Protein AF-A0A2V7TKZ0-F1 (afdb_monomer_lite)

Secondary structure (DSSP, 8-state):
-HHHHHTTS-GGG---HHHHHHHHHHHHHHH---TT-TTTHHHHHHHHHHHSPPPHHHHHHHHHHHB-TTSPBPPTHHHHHHHHHHHHHHHHHHHS--TT--EEEEETTS-EEEESHHHHHHHHHHHSTTTTTS-HHHHHHHHHHHHHHHHSPPPP-SSHHHHHHHHHHTTSEEEE-

Foldseek 3Di:
DVLVVVVVDFLVNDPDLVVLVVNLVVCCVPVVDDPPRPVCVRSVVSSVVNVDPQDPVSVVVVQVVLADPVRDGDDPCVVVVVVVVVVVVVVVVCVVAPPWDWWWKAFPVGDIDIGHLVRRLLVVQCVVVVRPPPDSLVSLVVVQVVLCVVQVFRQDSPDSVSNRVSCVVSVRMDIDD

Structure (mmCIF, N/CA/C/O backbone):
data_AF-A0A2V7TKZ0-F1
#
_entry.id   AF-A0A2V7TKZ0-F1
#
loop_
_atom_site.group_PDB
_atom_site.id
_atom_site.type_symbol
_atom_site.label_atom_id
_atom_site.label_alt_id
_atom_site.label_comp_id
_atom_site.label_asym_id
_atom_site.label_entity_id
_atom_site.label_seq_id
_atom_site.pdbx_PDB_ins_code
_atom_site.Cartn_x
_atom_site.Cartn_y
_atom_site.Cartn_z
_atom_site.occupancy
_atom_site.B_iso_or_equiv
_atom_site.auth_seq_id
_atom_site.auth_comp_id
_atom_site.auth_asym_id
_atom_site.auth_atom_id
_atom_site.pdbx_PDB_model_num
ATOM 1 N N . ALA A 1 1 ? 28.939 4.428 -7.215 1.00 62.19 1 ALA A N 1
ATOM 2 C CA . ALA A 1 1 ? 28.197 3.378 -6.483 1.00 62.19 1 ALA A CA 1
ATOM 3 C C . ALA A 1 1 ? 27.036 2.813 -7.307 1.00 62.19 1 ALA A C 1
ATOM 5 O O . ALA A 1 1 ? 27.036 1.616 -7.537 1.00 62.19 1 ALA A O 1
ATOM 6 N N . ALA A 1 2 ? 26.098 3.630 -7.811 1.00 67.50 2 ALA A N 1
ATOM 7 C CA . ALA A 1 2 ? 24.933 3.134 -8.564 1.00 67.50 2 ALA A CA 1
ATOM 8 C C . ALA A 1 2 ? 25.287 2.329 -9.836 1.00 67.50 2 ALA A C 1
ATOM 10 O O . ALA A 1 2 ? 24.807 1.212 -9.993 1.00 67.50 2 ALA A O 1
ATOM 11 N N . LEU A 1 3 ? 26.186 2.841 -10.690 1.00 72.62 3 LEU A N 1
ATOM 12 C CA . LEU A 1 3 ? 26.589 2.150 -11.927 1.00 72.62 3 LEU A CA 1
ATOM 13 C C . LEU A 1 3 ? 27.245 0.782 -11.660 1.00 72.62 3 LEU A C 1
ATOM 15 O O . LEU A 1 3 ? 26.909 -0.195 -12.312 1.00 72.62 3 LEU A O 1
ATOM 19 N N . PHE A 1 4 ? 28.092 0.691 -10.630 1.00 74.31 4 PHE A N 1
ATOM 20 C CA . PHE A 1 4 ? 28.775 -0.548 -10.236 1.00 74.31 4 PHE A CA 1
ATOM 21 C C . PHE A 1 4 ? 27.810 -1.690 -9.879 1.00 74.31 4 PHE A C 1
ATOM 23 O O . PHE A 1 4 ? 28.076 -2.849 -10.180 1.00 74.31 4 PHE A O 1
ATOM 30 N N . HIS A 1 5 ? 26.690 -1.382 -9.219 1.00 72.75 5 HIS A N 1
ATOM 31 C CA . HIS A 1 5 ? 25.680 -2.399 -8.919 1.00 72.75 5 HIS A CA 1
ATOM 32 C C . HIS A 1 5 ? 24.855 -2.767 -10.156 1.00 72.75 5 HIS A C 1
ATOM 34 O O . HIS A 1 5 ? 24.519 -3.935 -10.322 1.00 72.75 5 HIS A O 1
ATOM 40 N N . LEU A 1 6 ? 24.577 -1.799 -11.033 1.00 70.00 6 LEU A N 1
ATOM 41 C CA . LEU A 1 6 ? 23.798 -2.008 -12.256 1.00 70.00 6 LEU A CA 1
ATOM 42 C C . LEU A 1 6 ? 24.566 -2.817 -13.316 1.00 70.00 6 LEU A C 1
ATOM 44 O O . LEU A 1 6 ? 23.970 -3.638 -14.002 1.00 70.00 6 LEU A O 1
ATOM 48 N N . GLU A 1 7 ? 25.891 -2.690 -13.393 1.00 76.94 7 GLU A N 1
ATOM 49 C CA . GLU A 1 7 ? 26.743 -3.495 -14.290 1.00 76.94 7 GLU A CA 1
ATOM 50 C C . GLU A 1 7 ? 26.783 -4.988 -13.958 1.00 76.94 7 GLU A C 1
ATOM 52 O O . GLU A 1 7 ? 27.262 -5.791 -14.754 1.00 76.94 7 GLU A O 1
ATOM 57 N N . ARG A 1 8 ? 26.274 -5.381 -12.790 1.00 84.25 8 ARG A N 1
ATOM 58 C CA . ARG A 1 8 ? 26.184 -6.787 -12.379 1.00 84.25 8 ARG A CA 1
ATOM 59 C C . ARG A 1 8 ? 24.899 -7.469 -12.848 1.00 84.25 8 ARG A C 1
ATOM 61 O O . AR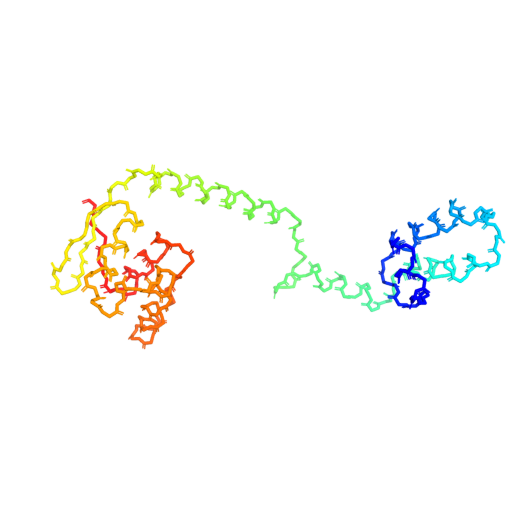G A 1 8 ? 24.690 -8.626 -12.498 1.00 84.25 8 ARG A O 1
ATOM 68 N N . SER A 1 9 ? 24.049 -6.754 -13.579 1.00 84.19 9 SER A N 1
ATOM 69 C CA . SER A 1 9 ? 22.786 -7.257 -14.119 1.00 84.19 9 SER A CA 1
ATOM 70 C C . SER A 1 9 ? 22.827 -7.276 -15.643 1.00 84.19 9 SER A C 1
ATOM 72 O O . SER A 1 9 ? 23.386 -6.373 -16.269 1.00 84.19 9 SER A O 1
ATOM 74 N N . ALA A 1 10 ? 22.257 -8.317 -16.238 1.00 88.31 10 ALA A N 1
ATOM 75 C CA . ALA A 1 10 ? 22.076 -8.430 -17.677 1.00 88.31 10 ALA A CA 1
ATOM 76 C C . ALA A 1 10 ? 20.778 -7.722 -18.106 1.00 88.31 10 ALA A C 1
ATOM 78 O O . ALA A 1 10 ? 19.872 -7.594 -17.285 1.00 88.31 10 ALA A O 1
ATOM 79 N N . PRO A 1 11 ? 20.623 -7.316 -19.383 1.00 90.81 11 PRO A N 1
ATOM 80 C CA . PRO A 1 11 ? 19.388 -6.691 -19.870 1.00 90.81 11 PRO A CA 1
ATOM 81 C C . PRO A 1 11 ? 18.112 -7.479 -19.533 1.00 90.81 11 PRO A C 1
ATOM 83 O O . PRO A 1 11 ? 17.101 -6.887 -19.167 1.00 90.81 11 PRO A O 1
ATOM 86 N N . ALA A 1 12 ? 18.175 -8.813 -19.581 1.00 88.88 12 ALA A N 1
ATOM 87 C CA . ALA A 1 12 ? 17.051 -9.696 -19.264 1.00 88.88 12 ALA A CA 1
ATOM 88 C C . ALA A 1 12 ? 16.609 -9.654 -17.787 1.00 88.88 12 ALA A C 1
ATOM 90 O O . ALA A 1 12 ? 15.465 -9.987 -17.494 1.00 88.88 12 ALA A O 1
ATOM 91 N N . ASP A 1 13 ? 17.478 -9.219 -16.868 1.00 90.56 13 ASP A N 1
ATOM 92 C CA . ASP A 1 13 ? 17.154 -9.098 -15.440 1.00 90.56 13 ASP A CA 1
ATOM 93 C C . ASP A 1 13 ? 16.283 -7.863 -15.141 1.00 90.56 13 ASP A C 1
ATOM 95 O O . ASP A 1 13 ? 15.813 -7.683 -14.016 1.00 90.56 13 ASP A O 1
ATOM 99 N N . HIS A 1 14 ? 16.074 -6.990 -16.136 1.00 88.81 14 HIS A N 1
ATOM 100 C CA . HIS A 1 14 ? 15.289 -5.769 -15.994 1.00 88.81 14 HIS A CA 1
ATOM 101 C C . HIS A 1 14 ? 13.875 -5.952 -16.550 1.00 88.81 14 HIS A C 1
ATOM 103 O O . HIS A 1 14 ? 13.673 -6.331 -17.709 1.00 88.81 14 HIS A O 1
ATOM 109 N N . CYS A 1 15 ? 12.897 -5.620 -15.707 1.00 84.62 15 CYS A N 1
ATOM 110 C CA . CYS A 1 15 ? 11.469 -5.601 -16.040 1.00 84.62 15 CYS A CA 1
ATOM 111 C C . CYS A 1 15 ? 10.887 -4.178 -16.076 1.00 84.62 15 CYS A C 1
ATOM 113 O O . CYS A 1 15 ? 9.687 -4.018 -16.268 1.00 84.62 15 CYS A O 1
ATOM 115 N N . ASP A 1 16 ? 11.717 -3.145 -15.891 1.00 88.81 16 ASP A N 1
ATOM 116 C CA . ASP A 1 16 ? 11.314 -1.735 -15.930 1.00 88.81 16 ASP A CA 1
ATOM 117 C C . ASP A 1 16 ? 12.065 -0.993 -17.049 1.00 88.81 16 ASP A C 1
ATOM 119 O O . ASP A 1 16 ? 13.286 -0.816 -16.996 1.00 88.81 16 ASP A O 1
ATOM 123 N N . GLY A 1 17 ? 11.320 -0.531 -18.059 1.00 90.50 17 GLY A N 1
ATOM 124 C CA . GLY A 1 17 ? 11.873 0.180 -19.211 1.00 90.50 17 GLY A CA 1
ATOM 125 C C . GLY A 1 17 ? 12.485 1.532 -18.837 1.00 90.50 17 GLY A C 1
ATOM 126 O O . GLY A 1 17 ? 13.518 1.921 -19.380 1.00 90.50 17 GLY A O 1
ATOM 127 N N . LEU A 1 18 ? 11.928 2.236 -17.847 1.00 90.00 18 LEU A N 1
ATOM 128 C CA . LEU A 1 18 ? 12.490 3.505 -17.382 1.00 90.00 18 LEU A CA 1
ATOM 129 C C . LEU A 1 18 ? 13.828 3.287 -16.666 1.00 90.00 18 LEU A C 1
ATOM 131 O O . LEU A 1 18 ? 14.741 4.109 -16.792 1.00 90.00 18 LEU A O 1
ATOM 135 N N . ALA A 1 19 ? 13.959 2.187 -15.922 1.00 89.75 19 ALA A N 1
ATOM 136 C CA . ALA A 1 19 ? 15.215 1.813 -15.282 1.00 89.75 19 ALA A CA 1
ATOM 137 C C . ALA A 1 19 ? 16.309 1.514 -16.321 1.00 89.75 19 ALA A C 1
ATOM 139 O O . ALA A 1 19 ? 17.424 2.026 -16.188 1.00 89.75 19 ALA A O 1
ATOM 140 N N . ILE A 1 20 ? 15.973 0.774 -17.384 1.00 92.06 20 ILE A N 1
ATOM 141 C CA . ILE A 1 20 ? 16.890 0.498 -18.501 1.00 92.06 20 ILE A CA 1
ATOM 142 C C . ILE A 1 20 ? 17.312 1.796 -19.198 1.00 92.06 20 ILE A C 1
ATOM 144 O O . ILE A 1 20 ? 18.505 2.026 -19.393 1.00 92.06 20 ILE A O 1
ATOM 148 N N . TRP A 1 21 ? 16.368 2.688 -19.510 1.00 93.31 21 TRP A N 1
ATOM 149 C CA . TRP A 1 21 ? 16.680 3.970 -20.148 1.00 93.31 21 TRP A CA 1
ATOM 150 C C 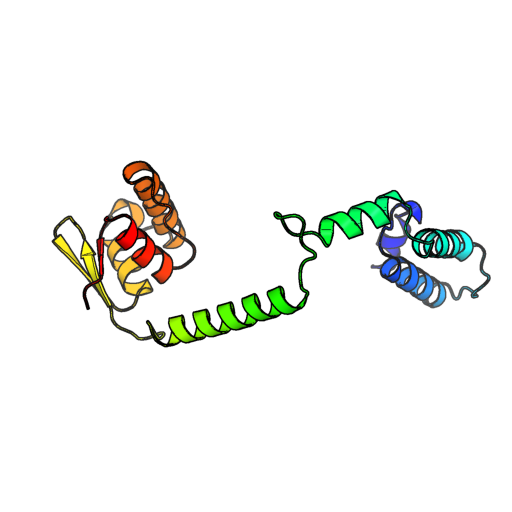. TRP A 1 21 ? 17.634 4.826 -19.299 1.00 93.31 21 TRP A C 1
ATOM 152 O O . TRP A 1 21 ? 18.638 5.339 -19.794 1.00 93.31 21 TRP A O 1
ATOM 162 N N . ARG A 1 22 ? 17.385 4.922 -17.986 1.00 92.88 22 ARG A N 1
ATOM 163 C CA . ARG A 1 22 ? 18.271 5.646 -17.056 1.00 92.88 22 ARG A CA 1
ATOM 164 C C . ARG A 1 22 ? 19.669 5.036 -16.989 1.00 92.88 22 ARG A C 1
ATOM 166 O O . ARG A 1 22 ? 20.642 5.773 -16.838 1.00 92.88 22 ARG A O 1
ATOM 173 N N . LEU A 1 23 ? 19.778 3.711 -17.082 1.00 90.69 23 LEU A N 1
ATOM 174 C CA . LEU A 1 23 ? 21.063 3.020 -17.124 1.00 90.69 23 LEU A CA 1
ATOM 175 C C . LEU A 1 23 ? 21.833 3.342 -18.412 1.00 90.69 23 LEU A C 1
ATOM 177 O O . LEU A 1 23 ? 23.026 3.634 -18.329 1.00 90.69 23 LEU A O 1
ATOM 181 N N . ILE A 1 24 ? 21.167 3.346 -19.569 1.00 93.00 24 ILE A N 1
ATOM 182 C CA . ILE A 1 24 ? 21.767 3.747 -20.852 1.00 93.00 24 ILE A CA 1
ATOM 183 C C . ILE A 1 24 ? 22.320 5.175 -20.758 1.00 93.00 24 ILE A C 1
ATOM 185 O O . ILE A 1 24 ? 23.499 5.400 -21.034 1.00 93.00 24 ILE A O 1
ATOM 189 N N . GLU A 1 25 ? 21.518 6.128 -20.279 1.00 94.38 25 GLU A N 1
ATOM 190 C CA . GLU A 1 25 ? 21.943 7.528 -20.132 1.00 94.38 25 GLU A CA 1
ATOM 191 C C . GLU A 1 25 ? 23.107 7.694 -19.145 1.00 94.38 25 GLU A C 1
ATOM 193 O O . GLU A 1 25 ? 24.033 8.484 -19.370 1.00 94.38 25 GLU A O 1
ATOM 198 N N . LEU A 1 26 ? 23.110 6.910 -18.064 1.00 92.88 26 LEU A N 1
ATOM 199 C CA . LEU A 1 26 ? 24.209 6.894 -17.106 1.00 92.88 26 LEU A CA 1
ATOM 200 C C . LEU A 1 26 ? 25.496 6.339 -17.734 1.00 92.88 26 LEU A C 1
ATOM 202 O O . LEU A 1 26 ? 26.557 6.935 -17.548 1.00 92.88 26 LEU A O 1
ATOM 206 N N . LYS A 1 27 ? 25.415 5.245 -18.499 1.00 91.75 27 LYS A N 1
ATOM 207 C CA . LYS A 1 27 ? 26.558 4.659 -19.217 1.00 91.75 27 LYS A CA 1
ATOM 208 C C . LYS A 1 27 ? 27.123 5.620 -20.258 1.00 91.75 27 LYS A C 1
ATOM 210 O O . LYS A 1 27 ? 28.326 5.875 -20.248 1.00 91.75 27 LYS A O 1
ATOM 215 N N . LYS A 1 28 ? 26.266 6.238 -21.075 1.00 94.25 28 LYS A N 1
ATOM 216 C CA . LYS A 1 28 ? 26.659 7.292 -22.026 1.00 94.25 28 LYS A CA 1
ATOM 217 C C . LYS A 1 28 ? 27.377 8.441 -21.326 1.00 94.25 28 LYS A C 1
ATOM 219 O O . LYS A 1 28 ? 28.435 8.879 -21.769 1.00 94.25 28 LYS A O 1
ATOM 224 N N . SER A 1 29 ? 26.856 8.893 -20.187 1.00 93.88 29 SER A N 1
ATOM 225 C CA . SER A 1 29 ? 27.453 9.994 -19.424 1.00 93.88 29 SER A CA 1
ATOM 226 C C . SER A 1 29 ? 28.812 9.639 -18.809 1.00 93.88 29 SER A C 1
ATOM 228 O O . SER A 1 29 ? 29.738 10.451 -18.863 1.00 93.88 29 SER A O 1
ATOM 230 N N . VAL A 1 30 ? 28.941 8.445 -18.221 1.00 92.19 30 VAL A N 1
ATOM 231 C CA . VAL A 1 30 ? 30.146 8.012 -17.494 1.00 92.19 30 VAL A CA 1
ATOM 232 C C . VAL A 1 30 ? 31.249 7.545 -18.442 1.00 92.19 30 VAL A C 1
ATOM 234 O O . VAL A 1 30 ? 32.395 7.963 -18.286 1.00 92.19 30 VAL A O 1
ATOM 237 N N . TYR A 1 31 ? 30.909 6.729 -19.439 1.00 91.00 31 TYR A N 1
ATOM 238 C CA . TYR A 1 31 ? 31.867 6.151 -20.385 1.00 91.00 31 TYR A CA 1
ATOM 239 C C . TYR A 1 31 ? 32.002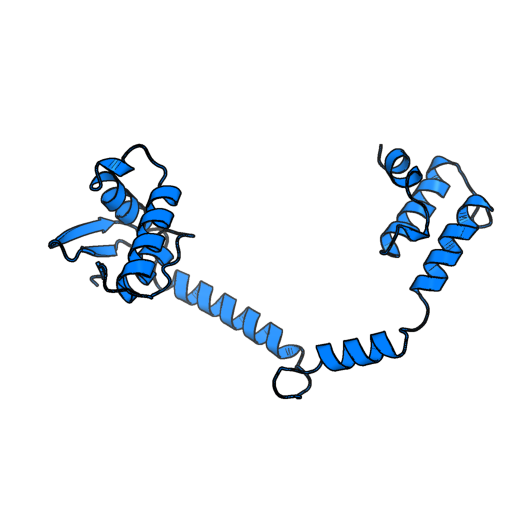 6.939 -21.687 1.00 91.00 31 TYR A C 1
ATOM 241 O O . TYR A 1 31 ? 32.843 6.602 -22.513 1.00 91.00 31 TYR A O 1
ATOM 249 N N . ARG A 1 32 ? 31.234 8.026 -21.851 1.00 94.19 32 ARG A N 1
ATOM 250 C CA . ARG A 1 32 ? 31.241 8.874 -23.057 1.00 94.19 32 ARG A CA 1
ATOM 251 C C . ARG A 1 32 ? 30.903 8.092 -24.332 1.00 94.19 32 ARG A C 1
ATOM 253 O O . ARG A 1 32 ? 31.422 8.406 -25.402 1.00 94.19 32 ARG A O 1
ATOM 260 N N . LEU A 1 33 ? 30.029 7.095 -24.198 1.00 94.50 33 LEU A N 1
ATOM 261 C CA . LEU A 1 33 ? 29.541 6.286 -25.314 1.00 94.50 33 LEU A CA 1
ATOM 262 C C . LEU A 1 33 ? 28.713 7.147 -26.271 1.00 94.50 33 LEU A C 1
ATOM 264 O O . LEU A 1 33 ? 28.022 8.077 -25.842 1.00 94.50 33 LEU A O 1
ATOM 268 N N . GLN A 1 34 ? 28.790 6.821 -27.558 1.00 94.31 34 GLN A N 1
ATOM 269 C CA . GLN A 1 34 ? 27.891 7.363 -28.575 1.00 94.31 34 GLN A CA 1
ATOM 270 C C . GLN A 1 34 ? 26.564 6.591 -28.573 1.00 94.31 34 GLN A C 1
ATOM 272 O O . GLN A 1 34 ? 26.462 5.521 -27.975 1.00 94.31 34 GLN A O 1
ATOM 277 N N . ASP A 1 35 ? 25.536 7.132 -29.225 1.00 89.62 35 ASP A N 1
ATOM 278 C CA . ASP A 1 35 ? 24.208 6.500 -29.268 1.00 89.62 35 ASP A CA 1
ATOM 279 C C . ASP A 1 35 ? 24.213 5.144 -29.995 1.00 89.62 35 ASP A C 1
ATOM 281 O O . ASP A 1 35 ? 23.445 4.250 -29.646 1.00 89.62 35 ASP A O 1
ATOM 285 N N . ASP A 1 36 ? 25.099 4.982 -30.977 1.00 91.31 36 ASP A N 1
ATOM 286 C CA . ASP A 1 36 ? 25.286 3.774 -31.784 1.00 91.31 36 ASP A CA 1
ATOM 287 C C . ASP A 1 36 ? 26.333 2.808 -31.208 1.00 91.31 36 ASP A C 1
ATOM 289 O O . ASP A 1 36 ? 26.727 1.844 -31.870 1.00 91.31 36 ASP A O 1
ATOM 293 N N . ASP A 1 37 ? 26.785 3.046 -29.973 1.00 96.31 37 ASP A N 1
ATOM 294 C CA . ASP A 1 37 ? 27.795 2.208 -29.342 1.00 96.31 37 ASP A CA 1
ATOM 295 C C . ASP A 1 37 ? 27.301 0.748 -29.198 1.00 96.31 37 ASP A C 1
ATOM 297 O O . ASP A 1 37 ? 26.203 0.510 -28.672 1.00 96.31 37 ASP A O 1
ATOM 301 N N . PRO A 1 38 ? 28.097 -0.257 -29.624 1.00 94.94 38 PRO A N 1
ATOM 302 C CA . PRO A 1 38 ? 27.729 -1.669 -29.524 1.00 94.94 38 PRO A CA 1
ATOM 303 C C . PRO A 1 38 ? 27.370 -2.132 -28.107 1.00 94.94 38 PRO A C 1
ATOM 305 O O . PRO A 1 38 ? 26.577 -3.062 -27.959 1.00 94.94 38 PRO A O 1
ATOM 308 N N . GLU A 1 39 ? 27.917 -1.498 -27.063 1.00 91.12 39 GLU A N 1
ATOM 309 C CA . GLU A 1 39 ? 27.592 -1.811 -25.668 1.00 91.12 39 GLU A CA 1
ATOM 310 C C . GLU A 1 39 ? 26.121 -1.511 -25.336 1.00 91.12 39 GLU A C 1
ATOM 312 O O . GLU A 1 39 ? 25.538 -2.151 -24.455 1.00 91.12 39 GLU A O 1
ATOM 317 N N . LEU A 1 40 ? 25.498 -0.567 -26.047 1.00 94.31 40 LEU A N 1
ATOM 318 C CA . LEU A 1 40 ? 24.112 -0.155 -25.830 1.00 94.31 40 LEU A CA 1
ATOM 319 C C . LEU A 1 40 ? 23.102 -1.021 -26.595 1.00 94.31 40 LEU A C 1
ATOM 321 O O . LEU A 1 40 ? 21.940 -1.087 -26.198 1.00 94.31 40 LEU A O 1
ATOM 325 N N . VAL A 1 41 ? 23.522 -1.722 -27.653 1.00 95.31 41 VAL A N 1
ATOM 326 C CA . VAL A 1 41 ? 22.637 -2.528 -28.519 1.00 95.31 41 VAL A CA 1
ATOM 327 C C . VAL A 1 41 ? 21.778 -3.537 -27.738 1.00 95.31 41 VAL A C 1
ATOM 329 O O . VAL A 1 41 ? 20.565 -3.553 -27.952 1.00 95.31 41 VAL A O 1
ATOM 332 N N . PRO A 1 42 ? 22.319 -4.332 -26.791 1.00 94.44 42 PRO A N 1
ATOM 333 C CA . PRO A 1 42 ? 21.504 -5.274 -26.019 1.00 94.44 42 PRO A CA 1
ATOM 334 C C . PRO A 1 42 ? 20.444 -4.591 -25.142 1.00 94.44 42 PRO A C 1
ATOM 336 O O . PRO A 1 42 ? 19.403 -5.177 -24.856 1.00 94.44 42 PRO A O 1
ATOM 339 N N . TRP A 1 43 ? 20.701 -3.354 -24.708 1.00 93.38 43 TRP A N 1
ATOM 340 C CA . TRP A 1 43 ? 19.778 -2.581 -23.877 1.00 93.38 43 TRP A CA 1
ATOM 341 C C . TRP A 1 43 ? 18.662 -1.952 -24.706 1.00 93.38 43 TRP A C 1
ATOM 343 O O . TRP A 1 43 ? 17.509 -1.979 -24.285 1.00 93.38 43 TRP A O 1
ATOM 353 N N . HIS A 1 44 ? 18.986 -1.451 -25.900 1.00 94.56 44 HIS A N 1
ATOM 354 C CA . HIS A 1 44 ? 17.986 -0.987 -26.860 1.00 94.56 44 HIS A CA 1
ATOM 355 C C . HIS A 1 44 ? 17.067 -2.129 -27.304 1.00 94.56 44 HIS A C 1
ATOM 357 O O . HIS A 1 44 ? 15.854 -1.985 -27.222 1.00 94.56 44 HIS A O 1
ATOM 363 N N . HIS A 1 45 ? 17.625 -3.301 -27.632 1.00 93.88 45 HIS A N 1
ATOM 364 C CA . HIS A 1 45 ? 16.824 -4.485 -27.963 1.00 93.88 45 HIS A CA 1
ATOM 365 C C . HIS A 1 45 ? 15.857 -4.859 -26.835 1.00 93.88 45 HIS A C 1
ATOM 367 O O . HIS A 1 45 ? 14.699 -5.180 -27.077 1.00 93.88 45 HIS A O 1
ATOM 373 N N . ARG A 1 46 ? 16.313 -4.782 -25.579 1.00 93.75 46 ARG A N 1
ATOM 374 C CA . ARG A 1 46 ? 15.448 -5.047 -24.429 1.00 93.75 46 ARG A CA 1
ATOM 375 C C . ARG A 1 46 ? 14.323 -4.018 -24.292 1.00 93.75 46 ARG A C 1
ATOM 377 O O . ARG A 1 46 ? 13.207 -4.399 -23.958 1.00 93.75 46 ARG A O 1
ATOM 384 N N . LEU A 1 47 ? 14.596 -2.736 -24.535 1.00 92.31 47 LEU A N 1
ATOM 385 C CA . LEU A 1 47 ? 13.548 -1.710 -24.562 1.00 92.31 47 LEU A CA 1
ATOM 386 C C . LEU A 1 47 ? 12.524 -1.985 -25.664 1.00 92.31 47 LEU A C 1
ATOM 388 O O . LEU A 1 47 ? 11.333 -1.861 -25.400 1.00 92.31 47 LEU A O 1
ATOM 392 N N . ASP A 1 48 ? 12.972 -2.406 -26.846 1.00 91.56 48 ASP A N 1
ATOM 393 C CA . ASP A 1 48 ? 12.090 -2.745 -27.965 1.00 91.56 48 ASP A CA 1
ATOM 394 C C . ASP A 1 48 ? 11.214 -3.967 -27.649 1.00 91.56 48 ASP A C 1
ATOM 396 O O . ASP A 1 48 ? 10.012 -3.940 -27.902 1.00 91.56 48 ASP A O 1
ATOM 400 N N . GLU A 1 49 ? 11.775 -5.010 -27.025 1.00 88.88 49 GLU A N 1
ATOM 401 C CA . GLU A 1 49 ? 11.005 -6.161 -26.525 1.00 88.88 49 GLU A CA 1
ATOM 402 C C . GLU A 1 49 ? 9.916 -5.740 -25.532 1.00 88.88 49 GLU A C 1
ATOM 404 O O . GLU A 1 49 ? 8.821 -6.292 -25.541 1.00 88.88 49 GLU A O 1
ATOM 409 N N . MET A 1 50 ? 10.218 -4.781 -24.656 1.00 85.69 50 MET A N 1
ATOM 410 C CA . MET A 1 50 ? 9.284 -4.305 -23.634 1.00 85.69 50 MET A CA 1
ATOM 411 C C . MET A 1 50 ? 8.251 -3.315 -24.174 1.00 85.69 50 MET A C 1
ATOM 413 O O . MET A 1 50 ? 7.169 -3.191 -23.607 1.00 85.69 50 MET A O 1
ATOM 417 N N . ALA A 1 51 ? 8.594 -2.591 -25.236 1.00 81.50 51 ALA A N 1
ATOM 418 C CA . ALA A 1 51 ? 7.689 -1.707 -25.956 1.00 81.50 51 ALA A CA 1
ATOM 419 C C . ALA A 1 51 ? 6.834 -2.456 -26.992 1.00 81.50 51 ALA A C 1
ATOM 421 O O . ALA A 1 51 ? 5.961 -1.842 -27.609 1.00 81.50 51 ALA A O 1
ATOM 422 N N . ALA A 1 52 ? 7.085 -3.754 -27.197 1.00 80.06 52 ALA A N 1
ATOM 423 C CA . ALA A 1 52 ? 6.276 -4.595 -28.061 1.00 80.06 52 ALA A CA 1
ATOM 424 C C . ALA A 1 52 ? 4.812 -4.604 -27.599 1.00 80.06 52 ALA A C 1
ATOM 426 O O . ALA A 1 52 ? 4.506 -4.447 -26.415 1.00 80.06 52 ALA A O 1
ATOM 427 N N . GLU A 1 53 ? 3.900 -4.772 -28.558 1.00 73.69 53 GLU A N 1
ATOM 428 C CA . GLU A 1 53 ? 2.469 -4.844 -28.273 1.00 73.69 53 GLU A CA 1
ATOM 429 C C . GLU A 1 53 ? 2.180 -5.931 -27.231 1.00 73.69 53 GLU A C 1
ATOM 431 O O . GLU A 1 53 ? 2.755 -7.023 -27.278 1.00 73.69 53 GLU A O 1
ATOM 436 N N . ALA A 1 54 ? 1.276 -5.611 -26.299 1.00 79.50 54 ALA A N 1
ATOM 437 C CA . ALA A 1 54 ? 0.798 -6.553 -25.298 1.00 79.50 54 ALA A CA 1
ATOM 438 C C . ALA A 1 54 ? 0.349 -7.842 -25.993 1.00 79.50 54 ALA A C 1
ATOM 440 O O . ALA A 1 54 ? -0.409 -7.803 -26.970 1.00 79.50 54 ALA A O 1
ATOM 441 N N . ASN A 1 55 ? 0.839 -8.982 -25.513 1.00 83.62 55 ASN A N 1
ATOM 442 C CA . ASN A 1 55 ? 0.491 -10.250 -26.131 1.00 83.62 55 ASN A CA 1
ATOM 443 C C . ASN A 1 55 ? -1.007 -10.567 -25.872 1.00 83.62 55 ASN A C 1
ATOM 445 O O . ASN A 1 55 ? -1.645 -9.938 -25.023 1.00 83.62 55 ASN A O 1
ATOM 449 N N . PRO A 1 56 ? -1.612 -11.530 -26.589 1.00 85.25 56 PRO A N 1
ATOM 450 C CA . PRO A 1 56 ? -3.027 -11.860 -26.405 1.00 85.25 56 PRO A CA 1
ATOM 451 C C . PRO A 1 56 ? -3.407 -12.259 -24.970 1.00 85.25 56 PRO A C 1
ATOM 453 O O . PRO A 1 56 ? -4.527 -11.979 -24.545 1.00 85.25 56 PRO A O 1
ATOM 456 N N . ASP A 1 57 ? -2.486 -12.875 -24.225 1.00 87.06 57 ASP A N 1
ATOM 457 C CA . ASP A 1 57 ? -2.704 -13.263 -22.830 1.00 87.06 57 ASP A CA 1
ATOM 458 C C . ASP A 1 57 ? -2.696 -12.032 -21.908 1.00 87.06 57 ASP A C 1
ATOM 460 O O . ASP A 1 57 ? -3.533 -11.935 -21.013 1.00 87.06 57 ASP A O 1
ATOM 464 N N . ASP A 1 58 ? -1.820 -11.055 -22.165 1.00 87.44 58 ASP A N 1
ATOM 465 C CA . ASP A 1 58 ? -1.767 -9.774 -21.452 1.00 87.44 58 ASP A CA 1
ATOM 466 C C . ASP A 1 58 ? -3.045 -8.958 -21.691 1.00 87.44 58 ASP A C 1
ATOM 468 O O . ASP A 1 58 ? -3.591 -8.361 -20.764 1.00 87.44 58 ASP A O 1
ATOM 472 N N . LEU A 1 59 ? -3.556 -8.955 -22.928 1.00 87.69 59 LEU A N 1
ATOM 473 C CA . LEU A 1 59 ? -4.817 -8.294 -23.276 1.00 87.69 59 LEU A CA 1
ATOM 474 C C . LEU A 1 59 ? -6.010 -8.951 -22.573 1.00 87.69 59 LEU A C 1
ATOM 476 O O . LEU A 1 59 ? -6.866 -8.248 -22.034 1.00 87.69 59 LEU A O 1
ATOM 480 N N . LEU A 1 60 ? -6.048 -10.285 -22.537 1.00 90.44 60 LEU A N 1
ATOM 481 C CA . LEU A 1 60 ? -7.072 -11.034 -21.811 1.00 90.44 60 LEU A CA 1
ATOM 482 C C . LEU A 1 60 ? -6.986 -10.780 -20.300 1.00 90.44 60 LEU A C 1
ATOM 484 O O . LEU A 1 60 ? -8.011 -10.607 -19.642 1.00 90.44 60 LEU A O 1
ATOM 488 N N . LEU A 1 61 ? -5.777 -10.740 -19.736 1.00 89.44 61 LEU A N 1
ATOM 489 C CA . LEU A 1 61 ? -5.585 -10.444 -18.320 1.00 89.44 61 LEU A CA 1
ATOM 490 C C . LEU A 1 61 ? -6.037 -9.018 -17.990 1.00 89.44 61 LEU A C 1
ATOM 492 O O . LEU A 1 61 ? -6.766 -8.832 -17.019 1.00 89.44 61 LEU A O 1
ATOM 496 N N . ALA A 1 62 ? -5.697 -8.037 -18.828 1.00 86.81 62 ALA A N 1
ATOM 497 C CA . ALA A 1 62 ? -6.167 -6.661 -18.684 1.00 86.81 62 ALA A CA 1
ATOM 498 C C . ALA A 1 62 ? -7.703 -6.557 -18.773 1.00 86.81 62 ALA A C 1
ATOM 500 O O . ALA A 1 62 ? -8.317 -5.800 -18.019 1.00 86.81 62 ALA A O 1
ATOM 501 N N . GLU A 1 63 ? -8.345 -7.342 -19.645 1.00 86.12 63 GLU A N 1
ATOM 502 C CA . GLU A 1 63 ? -9.808 -7.444 -19.718 1.00 86.12 63 GLU A CA 1
ATOM 503 C C . GLU A 1 63 ? -10.400 -8.032 -18.426 1.00 86.12 63 GLU A C 1
ATOM 505 O O . GLU A 1 63 ? -11.372 -7.497 -17.890 1.00 86.12 63 GLU A O 1
ATOM 510 N N . ILE A 1 64 ? -9.789 -9.086 -17.876 1.00 86.31 64 ILE A N 1
ATOM 511 C CA . ILE A 1 64 ? -10.207 -9.704 -16.609 1.00 86.31 64 ILE A CA 1
ATOM 512 C C . ILE A 1 64 ? -10.027 -8.751 -15.426 1.00 86.31 64 ILE A C 1
ATOM 514 O O . ILE A 1 64 ? -10.928 -8.640 -14.598 1.00 86.31 64 ILE A O 1
ATOM 518 N N . GLU A 1 65 ? -8.909 -8.034 -15.346 1.00 83.56 65 GLU A N 1
ATOM 519 C CA . GLU A 1 65 ? -8.648 -7.042 -14.296 1.00 83.56 65 GLU A CA 1
ATOM 520 C C . GLU A 1 65 ? -9.603 -5.846 -14.372 1.00 83.56 65 GLU A C 1
ATOM 522 O O . GLU A 1 65 ? -9.985 -5.271 -13.345 1.00 83.56 65 GLU A O 1
ATOM 527 N N . ALA A 1 66 ? -10.024 -5.489 -15.587 1.00 82.19 66 ALA A N 1
ATOM 528 C CA . ALA A 1 66 ? -11.055 -4.490 -15.805 1.00 82.19 66 ALA A CA 1
ATOM 529 C C . ALA A 1 66 ? -12.447 -4.988 -15.388 1.00 82.19 66 ALA A C 1
ATOM 531 O O . ALA A 1 66 ? -13.327 -4.159 -15.157 1.00 82.19 66 ALA A O 1
ATOM 532 N N . MET A 1 67 ? -12.676 -6.296 -15.242 1.00 83.12 67 MET A N 1
ATOM 533 C CA . MET A 1 67 ? -13.941 -6.844 -14.754 1.00 83.12 67 MET A CA 1
ATOM 534 C C . MET A 1 67 ? -13.987 -6.905 -13.221 1.00 83.12 67 MET A C 1
ATOM 536 O O . MET A 1 67 ? -13.121 -7.441 -12.537 1.00 83.12 67 MET A O 1
ATOM 540 N N . GLY A 1 68 ? -15.068 -6.383 -12.653 1.00 73.56 68 GLY A N 1
ATOM 541 C CA . GLY A 1 68 ? -15.428 -6.586 -11.259 1.00 73.56 68 GLY A CA 1
ATOM 542 C C . GLY A 1 68 ? -15.914 -8.019 -10.988 1.00 73.56 68 GLY A C 1
ATOM 543 O O . GLY A 1 68 ? -16.247 -8.757 -11.916 1.00 73.56 68 GLY A O 1
ATOM 544 N N . PRO A 1 69 ? -16.067 -8.404 -9.707 1.00 70.94 69 PRO A N 1
ATOM 545 C CA . PRO A 1 69 ? -16.459 -9.759 -9.284 1.00 70.94 69 PRO A CA 1
ATOM 546 C C . PRO A 1 69 ? -17.815 -10.243 -9.831 1.00 70.94 69 PRO A C 1
ATOM 548 O O . PRO A 1 69 ? -18.129 -11.427 -9.756 1.00 70.94 69 PRO A O 1
ATOM 551 N N . ASN A 1 70 ? -18.607 -9.336 -10.405 1.00 74.00 70 ASN A N 1
ATOM 552 C CA . ASN A 1 70 ? -19.931 -9.595 -10.962 1.00 74.00 70 ASN A CA 1
ATOM 553 C C . ASN A 1 70 ? -19.911 -9.650 -12.507 1.00 74.00 70 ASN A C 1
ATOM 555 O O . ASN A 1 70 ? -20.974 -9.656 -13.123 1.00 74.00 70 ASN A O 1
ATOM 559 N N . GLY A 1 71 ? -18.728 -9.601 -13.136 1.00 72.50 71 GLY A N 1
ATOM 560 C CA . GLY A 1 71 ? -18.551 -9.564 -14.595 1.00 72.50 71 GLY A CA 1
ATOM 561 C C . GLY A 1 71 ? -18.827 -8.203 -15.249 1.00 72.50 71 GLY A C 1
ATOM 562 O O . GLY A 1 71 ? -18.914 -8.116 -16.469 1.00 72.50 71 GLY A O 1
ATOM 563 N N . GLN A 1 72 ? -18.994 -7.134 -14.465 1.00 76.88 72 GLN A N 1
ATOM 564 C CA . GLN A 1 72 ? -19.159 -5.771 -14.985 1.00 76.88 72 GLN A CA 1
ATOM 565 C C . GLN A 1 72 ? -17.816 -5.052 -15.069 1.00 76.88 72 GLN A C 1
ATOM 567 O O . GLN A 1 72 ? -17.014 -5.175 -14.150 1.00 76.88 72 GLN A O 1
ATOM 572 N N . ILE A 1 73 ? -17.601 -4.248 -16.112 1.00 74.81 73 ILE A N 1
ATOM 573 C CA . ILE A 1 73 ? -16.409 -3.398 -16.226 1.00 74.81 73 ILE A CA 1
ATOM 574 C C . ILE A 1 73 ? -16.378 -2.414 -15.048 1.00 74.81 73 ILE A C 1
ATOM 576 O O . ILE A 1 73 ? -17.353 -1.709 -14.779 1.00 74.81 73 ILE A O 1
ATOM 580 N N . ARG A 1 74 ? -15.261 -2.387 -14.326 1.00 70.69 74 ARG A N 1
ATOM 581 C CA . ARG A 1 74 ? -15.016 -1.534 -13.167 1.00 70.69 74 ARG A CA 1
ATOM 582 C C . ARG A 1 74 ? -14.950 -0.076 -13.624 1.00 70.69 74 ARG A C 1
ATOM 584 O O . ARG A 1 74 ? -14.090 0.285 -14.420 1.00 70.69 74 ARG A O 1
ATOM 591 N N . ASP A 1 75 ? -15.851 0.768 -13.124 1.00 71.88 75 ASP A N 1
ATOM 592 C CA . ASP A 1 75 ? -15.823 2.204 -13.429 1.00 71.88 75 ASP A CA 1
ATOM 593 C C . ASP A 1 75 ? -14.633 2.854 -12.693 1.00 71.88 75 ASP A C 1
ATOM 595 O O . ASP A 1 75 ? -14.574 2.769 -11.460 1.00 71.88 75 ASP A O 1
ATOM 599 N N . PRO A 1 76 ? -13.696 3.522 -13.397 1.00 65.12 76 PRO A N 1
ATOM 600 C CA . PRO A 1 76 ? -12.565 4.227 -12.786 1.00 65.12 76 PRO A CA 1
ATOM 601 C C . PRO A 1 76 ? -12.976 5.213 -11.683 1.00 65.12 76 PRO A C 1
ATOM 603 O O . PRO A 1 76 ? -12.240 5.415 -10.718 1.00 65.12 76 PRO A O 1
ATOM 606 N N . ARG A 1 77 ? -14.189 5.774 -11.777 1.00 66.88 77 ARG A N 1
ATOM 607 C CA . ARG A 1 77 ? -14.751 6.701 -10.784 1.00 66.88 77 ARG A CA 1
ATOM 608 C C . ARG A 1 77 ? -15.114 6.032 -9.458 1.00 66.88 77 ARG A C 1
ATOM 610 O O . ARG A 1 77 ? -15.276 6.719 -8.456 1.00 66.88 77 ARG A O 1
ATOM 617 N N . GLN A 1 78 ? -15.192 4.700 -9.391 1.00 65.19 78 GLN A N 1
ATOM 618 C CA . GLN A 1 78 ? -15.429 3.996 -8.125 1.00 65.19 78 GLN A CA 1
ATOM 619 C C . GLN A 1 78 ? -14.281 4.185 -7.129 1.00 65.19 78 GLN A C 1
ATOM 621 O O . GLN A 1 78 ? -14.524 4.199 -5.927 1.00 65.19 78 GLN A O 1
ATOM 626 N N . LEU A 1 79 ? -13.043 4.366 -7.596 1.00 61.31 79 LEU A N 1
ATOM 627 C CA . LEU A 1 79 ? -11.901 4.625 -6.713 1.00 61.31 79 LEU A CA 1
ATOM 628 C C . LEU A 1 79 ? -11.941 6.039 -6.117 1.00 61.31 79 LEU A C 1
ATOM 630 O O . LEU A 1 79 ? -11.577 6.215 -4.954 1.00 61.31 79 LEU A O 1
ATOM 634 N N . GLU A 1 80 ? -12.458 7.021 -6.860 1.00 64.19 80 GLU A N 1
ATOM 635 C CA . GLU A 1 80 ? -12.731 8.361 -6.324 1.00 64.19 80 GLU A CA 1
ATOM 636 C C . GLU A 1 80 ? -13.778 8.300 -5.209 1.00 64.19 80 GLU A C 1
ATOM 638 O O . GLU A 1 80 ? -13.605 8.963 -4.190 1.00 64.19 80 GLU A O 1
ATOM 643 N N . LEU A 1 81 ? -14.788 7.427 -5.338 1.00 65.31 81 LEU A N 1
ATOM 644 C CA . LEU A 1 81 ? -15.782 7.200 -4.283 1.00 65.31 81 LEU A CA 1
ATOM 645 C C . LEU A 1 81 ? -15.156 6.633 -3.000 1.00 65.31 81 LEU A C 1
ATOM 647 O O . LEU A 1 81 ? -15.561 7.016 -1.905 1.00 65.31 81 LEU A O 1
ATOM 651 N N . PHE A 1 82 ? -14.145 5.762 -3.102 1.00 64.81 82 PHE A N 1
ATOM 652 C CA . PHE A 1 82 ? -13.389 5.313 -1.925 1.00 64.81 82 PHE A CA 1
ATOM 653 C C . PHE A 1 82 ? -12.563 6.449 -1.309 1.00 64.81 82 PHE A C 1
ATOM 655 O O . PHE A 1 82 ? -12.511 6.562 -0.086 1.00 64.81 82 PHE A O 1
ATOM 662 N N . GLY A 1 83 ? -11.952 7.310 -2.127 1.00 63.78 83 GLY A N 1
ATOM 663 C CA . GLY A 1 83 ? -11.206 8.484 -1.660 1.00 63.78 83 GLY A CA 1
ATOM 664 C C . GLY A 1 83 ? -12.088 9.502 -0.931 1.00 63.78 83 GLY A C 1
ATOM 665 O O . GLY A 1 83 ? -11.723 9.987 0.146 1.00 63.78 83 GLY A O 1
ATOM 666 N N . THR A 1 84 ? -13.280 9.777 -1.468 1.00 69.00 84 THR A N 1
ATOM 667 C CA . THR A 1 84 ? -14.282 10.621 -0.806 1.00 69.00 84 THR A CA 1
ATOM 668 C C . THR A 1 84 ? -14.802 9.963 0.462 1.00 69.00 84 THR A C 1
ATOM 670 O O . THR A 1 84 ? -14.862 10.632 1.487 1.00 69.00 84 THR A O 1
ATOM 673 N N . LEU A 1 85 ? -15.077 8.653 0.444 1.00 65.62 85 LEU A N 1
ATOM 674 C CA . LEU A 1 85 ? -15.534 7.926 1.630 1.00 65.62 85 LEU A CA 1
ATOM 675 C C . LEU A 1 85 ? -14.475 7.940 2.738 1.00 65.62 85 LEU A C 1
ATOM 677 O O . LEU A 1 85 ? -14.821 8.152 3.890 1.00 65.62 85 LEU A O 1
ATOM 681 N N . LEU A 1 86 ? -13.190 7.758 2.414 1.00 67.25 86 LEU A N 1
ATOM 682 C CA . LEU A 1 86 ? -12.088 7.822 3.382 1.00 67.25 86 LEU A CA 1
ATOM 683 C C . LEU A 1 86 ? -11.911 9.228 3.960 1.00 67.25 86 LEU A C 1
ATOM 685 O O . LEU A 1 86 ? -11.674 9.367 5.159 1.00 67.25 86 LEU A O 1
ATOM 689 N N . THR A 1 87 ? -12.058 10.263 3.133 1.00 68.75 87 THR A N 1
ATOM 690 C CA . THR A 1 87 ? -11.990 11.665 3.571 1.00 68.75 87 THR A CA 1
ATOM 691 C C . THR A 1 87 ? -13.187 12.021 4.455 1.00 68.75 87 THR A C 1
ATOM 693 O O . THR A 1 87 ? -13.027 12.674 5.485 1.00 68.75 87 THR A O 1
ATOM 696 N N . GLU A 1 88 ? -14.383 11.537 4.115 1.00 65.00 88 GLU A N 1
ATOM 697 C CA . GLU A 1 88 ? -15.571 11.645 4.961 1.00 65.00 88 GLU A CA 1
ATOM 698 C C . GLU A 1 88 ? -15.408 10.859 6.265 1.00 65.00 88 GLU A C 1
ATOM 700 O O . GLU A 1 88 ? -15.724 11.395 7.320 1.00 65.00 88 GLU A O 1
ATOM 705 N N . LEU A 1 89 ? -14.834 9.651 6.241 1.00 62.62 89 LEU A N 1
ATOM 706 C CA . LEU A 1 89 ? -14.540 8.845 7.434 1.00 62.62 89 LEU A CA 1
ATOM 707 C C . LEU A 1 89 ? -13.527 9.529 8.354 1.00 62.62 89 LEU A C 1
ATOM 709 O O . LEU A 1 89 ? -13.715 9.544 9.567 1.00 62.62 89 LEU A O 1
ATOM 713 N N . GLN A 1 90 ? -12.476 10.136 7.803 1.00 61.50 90 GLN A N 1
ATOM 714 C CA . GLN A 1 90 ? -11.526 10.952 8.564 1.00 61.50 90 GLN A CA 1
ATOM 715 C C . GLN A 1 90 ? -12.190 12.220 9.118 1.00 61.50 90 GLN A C 1
ATOM 717 O O . GLN A 1 90 ? -11.947 12.592 10.268 1.00 61.50 90 GLN A O 1
ATOM 722 N N . GLY A 1 91 ? -13.080 12.842 8.340 1.00 59.03 91 GLY A N 1
ATOM 723 C CA . GLY A 1 91 ? -13.946 13.942 8.765 1.00 59.03 91 GLY A CA 1
ATOM 724 C C . GLY A 1 91 ? -14.927 13.544 9.875 1.00 59.03 91 GLY A C 1
ATOM 725 O O . GLY A 1 91 ? -15.215 14.331 10.771 1.00 59.03 91 GLY A O 1
ATOM 726 N N . MET A 1 92 ? -15.424 12.308 9.863 1.00 57.25 92 MET A N 1
ATOM 727 C CA . MET A 1 92 ? -16.279 11.746 10.908 1.00 57.25 92 MET A CA 1
ATOM 728 C C . MET A 1 92 ? -15.467 11.357 12.144 1.00 57.25 92 MET A C 1
ATOM 730 O O . MET A 1 92 ? -15.940 11.586 13.255 1.00 57.25 92 MET A O 1
ATOM 734 N N . LYS A 1 93 ? -14.237 10.850 11.977 1.00 52.75 93 LYS A N 1
ATOM 735 C CA . LYS A 1 93 ? -13.300 10.565 13.074 1.00 52.75 93 LYS A CA 1
ATOM 736 C C . LYS A 1 93 ? -12.924 11.853 13.812 1.00 52.75 93 LYS A C 1
ATOM 738 O O . LYS A 1 93 ? -13.019 11.905 15.029 1.00 52.75 93 LYS A O 1
ATOM 743 N N . THR A 1 94 ? -12.649 12.935 13.081 1.00 51.19 94 THR A N 1
ATOM 744 C CA . THR A 1 94 ? -12.423 14.274 13.666 1.00 51.19 94 THR A CA 1
ATOM 745 C C . THR A 1 94 ? -13.667 14.889 14.312 1.00 51.19 94 THR A C 1
ATOM 747 O O . THR A 1 94 ? -13.528 15.685 15.235 1.00 51.19 94 THR A O 1
ATOM 750 N N . ARG A 1 95 ? -14.881 14.510 13.891 1.00 49.12 95 ARG A N 1
ATOM 751 C CA . ARG A 1 95 ? -16.138 14.887 14.570 1.00 49.12 95 ARG A CA 1
ATOM 752 C C . ARG A 1 95 ? -16.497 13.986 15.762 1.00 49.12 95 ARG A C 1
ATOM 754 O O . ARG A 1 95 ? -17.425 14.328 16.485 1.00 49.12 95 ARG A O 1
ATOM 761 N N . SER A 1 96 ? -15.807 12.857 15.955 1.00 50.34 96 SER A N 1
ATOM 762 C CA . SER A 1 96 ? -16.162 11.816 16.940 1.00 50.34 96 SER A CA 1
ATOM 763 C C . SER A 1 96 ? -15.081 11.550 17.995 1.00 50.34 96 SER A C 1
ATOM 765 O O . SER A 1 96 ? -15.103 10.486 18.619 1.00 50.34 96 SER A O 1
ATOM 767 N N . GLY A 1 97 ? -14.140 12.472 18.196 1.00 54.31 97 GLY A N 1
ATOM 768 C CA . GLY A 1 97 ? -13.009 12.250 19.095 1.00 54.31 97 GLY A CA 1
ATOM 769 C C . GLY A 1 97 ? -11.777 13.033 18.665 1.00 54.31 97 GLY A C 1
ATOM 770 O O . GLY A 1 97 ? -10.846 12.450 18.114 1.00 54.31 97 GLY A O 1
ATOM 771 N N . GLY A 1 98 ? -11.768 14.351 18.857 1.00 53.91 98 GLY A N 1
ATOM 772 C CA . GLY A 1 98 ? -10.562 15.155 18.670 1.00 53.91 98 GLY A CA 1
ATOM 773 C C . GLY A 1 98 ? -9.439 14.720 19.630 1.00 53.91 98 GLY A C 1
ATOM 774 O O . GLY A 1 98 ? -9.721 14.147 20.684 1.00 53.91 98 GLY A O 1
ATOM 775 N N . PRO A 1 99 ? -8.157 14.988 19.313 1.00 51.62 99 PRO A N 1
ATOM 776 C CA . PRO A 1 99 ? -7.051 14.794 20.250 1.00 51.62 99 PRO A CA 1
ATOM 777 C C . PRO A 1 99 ? -7.233 15.748 21.445 1.00 51.62 99 PRO A C 1
ATOM 779 O O . PRO A 1 99 ? -6.823 16.905 21.401 1.00 51.62 99 PRO A O 1
ATOM 782 N N . GLY A 1 100 ? -7.941 15.275 22.473 1.00 62.91 100 GLY A N 1
ATOM 783 C CA . GLY A 1 100 ? -8.397 16.062 23.621 1.00 62.91 100 GLY A CA 1
ATOM 784 C C . GLY A 1 100 ? -9.799 15.702 24.129 1.00 62.91 100 GLY A C 1
ATOM 785 O O . GLY A 1 100 ? -10.164 16.141 25.218 1.00 62.91 100 GLY A O 1
ATOM 786 N N . ASP A 1 101 ? -10.572 14.899 23.391 1.00 78.88 101 ASP A N 1
ATOM 787 C CA . ASP A 1 101 ? -11.882 14.446 23.857 1.00 78.88 101 ASP A CA 1
ATOM 788 C C . ASP A 1 101 ? -11.721 13.442 25.008 1.00 78.88 101 ASP A C 1
ATOM 790 O O . ASP A 1 101 ? -10.988 12.452 24.927 1.00 78.88 101 ASP A O 1
ATOM 794 N N . ILE A 1 102 ? -12.392 13.746 26.119 1.00 87.62 102 ILE A N 1
ATOM 795 C CA . ILE A 1 102 ? -12.391 12.921 27.323 1.00 87.62 102 ILE A CA 1
ATOM 796 C C . ILE A 1 102 ? -13.527 11.913 27.213 1.00 87.62 102 ILE A C 1
ATOM 798 O O . ILE A 1 102 ? -14.700 12.272 27.124 1.00 87.62 102 ILE A O 1
ATOM 802 N N . HIS A 1 103 ? -13.166 10.641 27.266 1.00 91.94 103 HIS A N 1
ATOM 803 C CA . HIS A 1 103 ? -14.076 9.513 27.224 1.00 91.94 103 HIS A CA 1
ATOM 804 C C . HIS A 1 103 ? -14.163 8.852 28.595 1.00 91.94 103 HIS A C 1
ATOM 806 O O . HIS A 1 103 ? -13.283 9.002 29.445 1.00 91.94 103 HIS A O 1
ATOM 812 N N . ARG A 1 104 ? -15.236 8.092 28.808 1.00 94.94 104 ARG A N 1
ATOM 813 C CA . ARG A 1 104 ? -15.412 7.262 29.995 1.00 94.94 104 ARG A CA 1
ATOM 814 C C . ARG A 1 104 ? -15.730 5.837 29.569 1.00 94.94 104 ARG A C 1
ATOM 816 O O . ARG A 1 104 ? -16.617 5.615 28.754 1.00 94.94 104 ARG A O 1
ATOM 823 N N . VAL A 1 105 ? -15.020 4.868 30.129 1.00 95.88 105 VAL A N 1
ATOM 824 C CA . VAL A 1 105 ? -15.166 3.445 29.800 1.00 95.88 105 VAL A CA 1
ATOM 825 C C . VAL A 1 105 ? -15.405 2.654 31.072 1.00 95.88 105 VAL A C 1
ATOM 827 O O . VAL A 1 105 ? -14.684 2.837 32.046 1.00 95.88 105 VAL A O 1
ATOM 830 N N . SER A 1 106 ? -16.395 1.762 31.065 1.00 96.25 106 SER A N 1
ATOM 831 C CA . SER A 1 106 ? -16.644 0.812 32.153 1.00 96.25 106 SER A CA 1
ATOM 832 C C . SER A 1 106 ? -16.366 -0.619 31.707 1.00 96.25 106 SER A C 1
ATOM 834 O O . SER A 1 106 ? -16.913 -1.073 30.698 1.00 96.25 106 SER A O 1
ATOM 836 N N . MET A 1 107 ? -15.571 -1.341 32.485 1.00 93.19 107 MET A N 1
ATOM 837 C CA . MET A 1 107 ? -15.292 -2.762 32.300 1.00 93.19 107 MET A CA 1
ATOM 838 C C . MET A 1 107 ? -16.398 -3.629 32.911 1.00 93.19 107 MET A C 1
ATOM 840 O O . MET A 1 107 ? -17.124 -3.207 33.813 1.00 93.19 107 MET A O 1
ATOM 844 N N . LEU A 1 108 ? -16.487 -4.890 32.478 1.00 87.44 108 LEU A N 1
ATOM 845 C CA . LEU A 1 108 ? -17.435 -5.862 33.043 1.00 87.44 108 LEU A CA 1
ATOM 846 C C . LEU A 1 108 ? -17.188 -6.169 34.530 1.00 87.44 108 LEU A C 1
ATOM 848 O O . LEU A 1 108 ? -18.114 -6.539 35.244 1.00 87.44 108 LEU A O 1
ATOM 852 N N . ASN A 1 109 ? -15.951 -6.001 35.002 1.00 85.38 109 ASN A N 1
ATOM 853 C CA . ASN A 1 109 ? -15.579 -6.179 36.409 1.00 85.38 109 ASN A CA 1
ATOM 854 C C . ASN A 1 109 ? -15.960 -4.973 37.299 1.00 85.38 109 ASN A C 1
ATOM 856 O O . ASN A 1 109 ? -15.688 -4.998 38.497 1.00 85.38 109 ASN A O 1
ATOM 860 N N . GLY A 1 110 ? -16.562 -3.923 36.726 1.00 87.94 110 GLY A N 1
ATOM 861 C CA . GLY A 1 110 ? -16.969 -2.707 37.429 1.00 87.94 110 GLY A CA 1
ATOM 862 C C . GLY A 1 110 ? -15.913 -1.597 37.487 1.00 87.94 110 GLY A C 1
ATOM 863 O O . GLY A 1 110 ? -16.245 -0.499 37.937 1.00 87.94 110 GLY A O 1
ATOM 864 N N . SER A 1 111 ? -14.675 -1.819 37.021 1.00 92.31 111 SER A N 1
ATOM 865 C CA . SER A 1 111 ? -13.686 -0.737 36.932 1.00 92.31 111 SER A CA 1
ATOM 866 C C . SER A 1 111 ? -14.096 0.290 35.877 1.00 92.31 111 SER A C 1
ATOM 868 O O . SER A 1 111 ? -14.761 -0.028 34.888 1.00 92.31 111 SER A O 1
ATOM 870 N N . THR A 1 112 ? -13.759 1.556 36.120 1.00 95.62 112 THR A N 1
ATOM 871 C CA . THR A 1 112 ? -14.098 2.664 35.226 1.00 95.62 112 THR A CA 1
ATOM 872 C C . THR A 1 112 ? -12.871 3.527 34.986 1.00 95.62 112 THR A C 1
ATOM 874 O O . THR A 1 112 ? -12.209 3.918 35.943 1.00 95.62 112 THR A O 1
ATOM 877 N N . TYR A 1 113 ? -12.628 3.867 33.725 1.00 95.50 113 TYR A N 1
ATOM 878 C CA . TYR A 1 113 ? -11.505 4.686 33.277 1.00 95.50 113 TYR A CA 1
ATOM 879 C C . TYR A 1 113 ? -12.016 5.953 32.605 1.00 95.50 113 TYR A C 1
ATOM 881 O O . TYR A 1 113 ? -13.052 5.926 31.934 1.00 95.50 113 TYR A O 1
ATOM 889 N N . VAL A 1 114 ? -11.304 7.060 32.802 1.00 94.81 114 VAL A N 1
ATOM 890 C CA . VAL A 1 114 ? -11.630 8.367 32.220 1.00 94.81 114 VAL A CA 1
ATOM 891 C C . VAL A 1 114 ? -10.364 8.989 31.651 1.00 94.81 114 VAL A C 1
ATOM 893 O O . VAL A 1 114 ? -9.313 8.932 32.289 1.00 94.81 114 VAL A O 1
ATOM 896 N N . GLY A 1 115 ? -10.476 9.583 30.470 1.00 92.25 115 GLY A N 1
ATOM 897 C CA . GLY A 1 115 ? -9.375 10.259 29.791 1.00 92.25 115 GLY A CA 1
ATOM 898 C C . GLY A 1 115 ? -9.527 10.186 28.281 1.00 92.25 115 GLY A C 1
ATOM 899 O O . GLY A 1 115 ? -10.560 9.762 27.761 1.00 92.25 115 GLY A O 1
ATOM 900 N N . THR A 1 116 ? -8.481 10.571 27.571 1.00 93.06 116 THR A N 1
ATOM 901 C CA . THR A 1 116 ? -8.344 10.259 26.146 1.00 93.06 116 THR A CA 1
ATOM 902 C C . THR A 1 116 ? -8.272 8.743 25.927 1.00 93.06 116 THR A C 1
ATOM 904 O O . THR A 1 116 ? -8.019 7.970 26.856 1.00 93.06 116 THR A O 1
ATOM 907 N N . TRP A 1 117 ? -8.462 8.285 24.685 1.00 94.06 117 TRP A N 1
ATOM 908 C CA . TRP A 1 117 ? -8.352 6.857 24.366 1.00 94.06 117 TRP A CA 1
ATOM 909 C C . TRP A 1 117 ? -7.008 6.254 24.792 1.00 94.06 117 TRP A C 1
ATOM 911 O O . TRP A 1 117 ? -6.981 5.161 25.352 1.00 94.06 117 TRP A O 1
ATOM 921 N N . GLU A 1 118 ? -5.902 6.970 24.575 1.00 93.88 118 GLU A N 1
ATOM 922 C CA . GLU A 1 118 ? -4.564 6.515 24.965 1.00 93.88 118 GLU A CA 1
ATOM 923 C C . GLU A 1 118 ? -4.411 6.423 26.489 1.00 93.88 118 GLU A C 1
ATOM 925 O O . GLU A 1 118 ? -3.966 5.393 26.996 1.00 93.88 118 GLU A O 1
ATOM 930 N N . GLU A 1 119 ? -4.858 7.443 27.230 1.00 94.12 119 GLU A N 1
ATOM 931 C CA . GLU A 1 119 ? -4.824 7.442 28.698 1.00 94.12 119 GLU A CA 1
ATOM 932 C C . GLU A 1 119 ? -5.664 6.311 29.296 1.00 94.12 119 GLU A C 1
ATOM 934 O O . GLU A 1 119 ? -5.260 5.711 30.292 1.00 94.12 119 GLU A O 1
ATOM 939 N N . ILE A 1 120 ? -6.815 5.993 28.699 1.00 95.44 120 ILE A N 1
ATOM 940 C CA . ILE A 1 120 ? -7.663 4.883 29.144 1.00 95.44 120 ILE A CA 1
ATOM 941 C C . ILE A 1 120 ? -6.947 3.545 28.947 1.00 95.44 120 ILE A C 1
ATOM 943 O O . ILE A 1 120 ? -6.885 2.749 29.882 1.00 95.44 120 ILE A O 1
ATOM 947 N N . VAL A 1 121 ? -6.373 3.288 27.766 1.00 95.31 121 VAL A N 1
ATOM 948 C CA . VAL A 1 121 ? -5.646 2.028 27.522 1.00 95.31 121 VAL A CA 1
ATOM 949 C C . VAL A 1 121 ? -4.415 1.934 28.428 1.00 95.31 121 VAL A C 1
ATOM 951 O O . VAL A 1 121 ? -4.109 0.856 28.938 1.00 95.31 121 VAL A O 1
ATOM 954 N N . GLN A 1 122 ? -3.740 3.055 28.687 1.00 94.38 122 GLN A N 1
ATOM 955 C CA . GLN A 1 122 ? -2.621 3.112 29.622 1.00 94.38 122 GLN A CA 1
ATOM 956 C C . GLN A 1 122 ? -3.061 2.749 31.051 1.00 94.38 122 GLN A C 1
ATOM 958 O O . GLN A 1 122 ? -2.443 1.878 31.661 1.00 94.38 122 GLN A O 1
ATOM 963 N N . GLN A 1 123 ? -4.162 3.323 31.551 1.00 94.69 123 GLN A N 1
ATOM 964 C CA . GLN A 1 123 ? -4.740 2.964 32.855 1.00 94.69 123 GLN A CA 1
ATOM 965 C C . GLN A 1 123 ? -5.119 1.475 32.921 1.00 94.69 123 GLN A C 1
ATOM 967 O O . GLN A 1 123 ? -4.773 0.790 33.881 1.00 94.69 123 GLN A O 1
ATOM 972 N N . MET A 1 124 ? -5.758 0.939 31.875 1.00 94.25 124 MET A N 1
ATOM 973 C CA . MET A 1 124 ? -6.108 -0.486 31.791 1.00 94.25 124 MET A CA 1
ATOM 974 C C . MET A 1 124 ? -4.873 -1.401 31.821 1.00 94.25 124 MET A C 1
ATOM 976 O O . MET A 1 124 ? -4.897 -2.463 32.448 1.00 94.25 124 MET A O 1
ATOM 980 N N . LYS A 1 125 ? -3.787 -1.002 31.145 1.00 94.25 125 LYS A N 1
ATOM 981 C CA . LYS A 1 125 ? -2.509 -1.725 31.162 1.00 94.25 125 LYS A CA 1
ATOM 982 C C . LYS A 1 125 ? -1.874 -1.693 32.549 1.00 94.25 125 LYS A C 1
ATOM 984 O O . LYS A 1 125 ? -1.318 -2.699 32.983 1.00 94.25 125 LYS A O 1
ATOM 989 N N . ASP A 1 126 ? -1.923 -0.548 33.217 1.00 91.12 126 ASP A N 1
ATOM 990 C CA . ASP A 1 126 ? -1.289 -0.356 34.520 1.00 91.12 126 ASP A CA 1
ATOM 991 C C . ASP A 1 126 ? -2.042 -1.092 35.644 1.00 91.12 126 ASP A C 1
ATOM 993 O O . ASP A 1 126 ? -1.404 -1.653 36.537 1.00 91.12 126 ASP A O 1
ATOM 997 N N . ASP A 1 127 ? -3.368 -1.217 35.541 1.00 91.31 127 ASP A N 1
ATOM 998 C CA . ASP A 1 127 ? -4.185 -2.062 36.426 1.00 91.31 127 ASP A CA 1
ATOM 999 C C . ASP A 1 127 ? -3.925 -3.564 36.226 1.00 91.31 127 ASP A C 1
ATOM 1001 O O . ASP A 1 127 ? -4.054 -4.374 37.151 1.00 91.31 127 ASP A O 1
ATOM 1005 N N . ALA A 1 128 ? -3.531 -3.967 35.017 1.00 87.56 128 ALA A N 1
ATOM 1006 C CA . ALA A 1 128 ? -3.167 -5.340 34.717 1.00 87.56 128 ALA A CA 1
ATOM 1007 C C . ALA A 1 128 ? -1.703 -5.586 35.125 1.00 87.56 128 ALA A C 1
ATOM 1009 O O . ALA A 1 128 ? -0.800 -5.518 34.299 1.00 87.56 128 ALA A O 1
ATOM 1010 N N . ALA A 1 129 ? -1.463 -5.891 36.406 1.00 78.56 129 ALA A N 1
ATOM 1011 C CA . ALA A 1 129 ? -0.134 -5.955 37.041 1.00 78.56 129 ALA A CA 1
ATOM 1012 C C . ALA A 1 129 ? 0.981 -6.681 36.240 1.00 78.56 129 ALA A C 1
ATOM 1014 O O . ALA A 1 129 ? 2.147 -6.290 36.298 1.00 78.56 129 ALA A O 1
ATOM 1015 N N . GLU A 1 130 ? 0.644 -7.717 35.466 1.00 86.00 130 GLU A N 1
ATOM 1016 C CA . GLU A 1 130 ? 1.570 -8.451 34.580 1.00 86.00 130 GLU A CA 1
ATOM 1017 C C . GLU A 1 130 ? 2.055 -7.647 33.347 1.00 86.00 130 GLU A C 1
ATOM 1019 O O . GLU A 1 130 ? 3.088 -7.974 32.754 1.00 86.00 130 GLU A O 1
ATOM 1024 N N . TRP A 1 131 ? 1.363 -6.562 32.992 1.00 87.75 131 TRP A N 1
ATOM 1025 C CA . TRP A 1 131 ? 1.592 -5.723 31.811 1.00 87.75 131 TRP A CA 1
ATOM 1026 C C . TRP A 1 131 ? 2.228 -4.366 32.110 1.00 87.75 131 TRP A C 1
ATOM 1028 O O . TRP A 1 131 ? 2.632 -3.675 31.176 1.00 87.75 131 TRP A O 1
ATOM 1038 N N . VAL A 1 132 ? 2.405 -3.991 33.381 1.00 79.19 132 VAL A N 1
ATOM 1039 C CA . VAL A 1 132 ? 2.968 -2.684 33.782 1.00 79.19 132 VAL A CA 1
ATOM 1040 C C . VAL A 1 132 ? 4.302 -2.392 33.078 1.00 79.19 132 VAL A C 1
ATOM 1042 O O . VAL A 1 132 ? 4.516 -1.287 32.586 1.00 79.19 132 VAL A O 1
ATOM 1045 N N . ARG A 1 133 ? 5.180 -3.400 32.961 1.00 82.12 133 ARG A N 1
ATOM 1046 C CA . ARG A 1 133 ? 6.510 -3.279 32.325 1.00 82.12 133 ARG A CA 1
ATOM 1047 C C . ARG A 1 133 ? 6.525 -3.534 30.811 1.00 82.12 133 ARG A C 1
ATOM 1049 O O . ARG A 1 133 ? 7.596 -3.498 30.210 1.00 82.12 133 ARG A O 1
ATOM 1056 N N . ARG A 1 134 ? 5.386 -3.879 30.206 1.00 87.31 134 ARG A N 1
ATOM 1057 C CA . ARG A 1 134 ? 5.264 -4.169 28.768 1.00 87.31 134 ARG A CA 1
ATOM 1058 C C . ARG A 1 134 ? 4.829 -2.914 28.013 1.00 87.31 134 ARG A C 1
ATOM 1060 O O . ARG A 1 134 ? 4.304 -1.977 28.614 1.00 87.31 134 ARG A O 1
ATOM 1067 N N . SER A 1 135 ? 5.063 -2.890 26.701 1.00 92.12 135 SER A N 1
ATOM 1068 C CA . SER A 1 135 ? 4.598 -1.774 25.872 1.00 92.12 135 SER A CA 1
ATOM 1069 C C . SER A 1 135 ? 3.074 -1.789 25.724 1.00 92.12 135 SER A C 1
ATOM 1071 O O . SER A 1 135 ? 2.432 -2.837 25.849 1.00 92.12 135 SER A O 1
ATOM 1073 N N . LEU A 1 136 ? 2.503 -0.621 25.422 1.00 91.62 136 LEU A N 1
ATOM 1074 C CA . LEU A 1 136 ? 1.072 -0.466 25.160 1.00 91.62 136 LEU A CA 1
ATOM 1075 C C . LEU A 1 136 ? 0.610 -1.335 23.980 1.00 91.62 136 LEU A C 1
ATOM 1077 O O . LEU A 1 136 ? -0.404 -2.019 24.074 1.00 91.62 136 LEU A O 1
ATOM 1081 N N . GLU A 1 137 ? 1.406 -1.395 22.910 1.00 92.94 137 GLU A N 1
ATOM 1082 C CA . GLU A 1 137 ? 1.142 -2.243 21.739 1.00 92.94 137 GLU A CA 1
ATOM 1083 C C . GLU A 1 137 ? 1.084 -3.736 22.090 1.00 92.94 137 GLU A C 1
ATOM 1085 O O . GLU A 1 137 ? 0.179 -4.446 21.655 1.00 92.94 137 GLU A O 1
ATOM 1090 N N . GLN A 1 138 ? 2.023 -4.225 22.913 1.00 93.50 138 GLN A N 1
ATOM 1091 C CA . GLN A 1 138 ? 2.047 -5.628 23.340 1.00 93.50 138 GLN A CA 1
ATOM 1092 C C . GLN A 1 138 ? 0.820 -5.982 24.178 1.00 93.50 138 GLN A C 1
ATOM 1094 O O . GLN A 1 138 ? 0.256 -7.065 24.012 1.00 93.50 138 GLN A O 1
ATOM 1099 N N . TYR A 1 139 ? 0.407 -5.067 25.055 1.00 94.94 139 TYR A N 1
ATOM 1100 C CA . TYR A 1 139 ? -0.812 -5.209 25.837 1.00 94.94 139 TYR A CA 1
ATOM 1101 C C . TYR A 1 139 ? -2.048 -5.287 24.933 1.00 94.94 139 TYR A C 1
ATOM 1103 O O . TYR A 1 139 ? -2.797 -6.263 25.009 1.00 94.94 139 TYR A O 1
ATOM 1111 N N . MET A 1 140 ? -2.221 -4.322 24.022 1.00 96.25 140 MET A N 1
ATOM 1112 C CA . MET A 1 140 ? -3.360 -4.295 23.098 1.00 96.25 140 MET A CA 1
ATOM 1113 C C . MET A 1 140 ? -3.416 -5.555 22.231 1.00 96.25 140 MET A C 1
ATOM 1115 O O . MET A 1 140 ? -4.471 -6.176 22.128 1.00 96.25 140 MET A O 1
ATOM 1119 N N . ALA A 1 141 ? -2.289 -5.991 21.661 1.00 95.56 141 ALA A N 1
ATOM 1120 C CA . ALA A 1 141 ? -2.237 -7.198 20.838 1.00 95.56 141 ALA A CA 1
ATOM 1121 C C . ALA A 1 141 ? -2.627 -8.462 21.625 1.00 95.56 141 ALA A C 1
ATOM 1123 O O . ALA A 1 141 ? -3.372 -9.308 21.124 1.00 95.56 141 ALA A O 1
ATOM 1124 N N . ALA A 1 142 ? -2.156 -8.592 22.868 1.00 94.31 142 ALA A N 1
ATOM 1125 C CA . ALA A 1 142 ? -2.472 -9.739 23.710 1.00 94.31 142 ALA A CA 1
ATOM 1126 C C . ALA A 1 142 ? -3.946 -9.766 24.134 1.00 94.31 142 ALA A C 1
ATOM 1128 O O . ALA A 1 142 ? -4.592 -10.815 24.043 1.00 94.31 142 ALA A O 1
ATOM 1129 N N . VAL A 1 143 ? -4.491 -8.619 24.551 1.00 93.50 143 VAL A N 1
ATOM 1130 C CA . VAL A 1 143 ? -5.904 -8.491 24.932 1.00 93.50 143 VAL A CA 1
ATOM 1131 C C . VAL A 1 143 ? -6.813 -8.692 23.722 1.00 93.50 143 VAL A C 1
ATOM 1133 O O . VAL A 1 143 ? -7.772 -9.450 23.821 1.00 93.50 143 VAL A O 1
ATOM 1136 N N . ALA A 1 144 ? -6.484 -8.116 22.564 1.00 95.00 144 ALA A N 1
ATOM 1137 C CA . ALA A 1 144 ? -7.240 -8.303 21.327 1.00 95.00 144 ALA A CA 1
ATOM 1138 C C . ALA A 1 144 ? -7.276 -9.775 20.892 1.00 95.00 144 ALA A C 1
ATOM 1140 O O . ALA A 1 144 ? -8.331 -10.301 20.533 1.00 95.00 144 ALA A O 1
ATOM 1141 N N . HIS A 1 145 ? -6.138 -10.476 20.972 1.00 94.75 145 HIS A N 1
ATOM 1142 C CA . HIS A 1 145 ? -6.069 -11.902 20.648 1.00 94.75 145 HIS A CA 1
ATOM 1143 C C . HIS A 1 145 ? -6.897 -12.757 21.610 1.00 94.75 145 HIS A C 1
ATOM 1145 O O . HIS A 1 145 ? -7.613 -13.660 21.171 1.00 94.75 145 HIS A O 1
ATOM 1151 N N . ARG A 1 146 ? -6.833 -12.471 22.918 1.00 92.69 146 ARG A N 1
ATOM 1152 C CA . ARG A 1 146 ? -7.677 -13.135 23.922 1.00 92.69 146 ARG A CA 1
ATOM 1153 C C . ARG A 1 146 ? -9.159 -12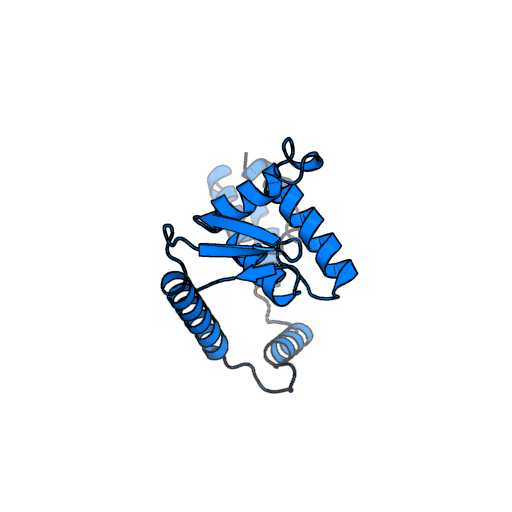.851 23.662 1.00 92.69 146 ARG A C 1
ATOM 1155 O O . ARG A 1 146 ? -9.932 -13.795 23.539 1.00 92.69 146 ARG A O 1
ATOM 1162 N N . GLY A 1 147 ? -9.530 -11.586 23.497 1.00 90.06 147 GLY A N 1
ATOM 1163 C CA . GLY A 1 147 ? -10.904 -11.160 23.247 1.00 90.06 147 GLY A CA 1
ATOM 1164 C C . GLY A 1 147 ? -11.497 -11.801 21.995 1.00 90.06 147 GLY A C 1
ATOM 1165 O O . GLY A 1 147 ? -12.615 -12.310 22.036 1.00 90.06 147 GLY A O 1
ATOM 1166 N N . ARG A 1 148 ? -10.723 -11.901 20.907 1.00 90.69 148 ARG A N 1
ATOM 1167 C CA . ARG A 1 148 ? -11.140 -12.621 19.696 1.00 90.69 148 ARG A CA 1
ATOM 1168 C C . ARG A 1 148 ? -11.354 -14.111 19.942 1.00 90.69 148 ARG A C 1
ATOM 1170 O O . ARG A 1 148 ? -12.293 -14.680 19.396 1.00 90.69 148 ARG A O 1
ATOM 1177 N N . LYS A 1 149 ? -10.500 -14.761 20.738 1.00 92.25 149 LYS A N 1
ATOM 1178 C CA . LYS A 1 149 ? -10.688 -16.178 21.096 1.00 92.25 149 LYS A CA 1
ATOM 1179 C C . LYS A 1 149 ? -11.952 -16.407 21.924 1.00 92.25 149 LYS A C 1
ATOM 1181 O O . LYS A 1 149 ? -12.579 -17.446 21.765 1.00 92.25 149 LYS A O 1
ATOM 1186 N N . GLU A 1 150 ? -12.298 -15.466 22.796 1.00 91.69 150 GLU A N 1
ATOM 1187 C CA . GLU A 1 150 ? -13.444 -15.579 23.705 1.00 91.69 150 GLU A CA 1
ATOM 1188 C C . GLU A 1 150 ? -14.775 -15.224 23.027 1.00 91.69 150 GLU A C 1
ATOM 1190 O O . GLU A 1 150 ? -15.789 -15.861 23.294 1.00 91.69 150 GLU A O 1
ATOM 1195 N N . THR A 1 151 ? -14.772 -14.236 22.130 1.00 90.31 151 THR A N 1
ATOM 1196 C CA . THR A 1 151 ? -15.998 -13.645 21.557 1.00 90.31 151 THR A CA 1
ATOM 1197 C C . THR A 1 151 ? -16.187 -13.950 20.070 1.00 90.31 151 THR A C 1
ATOM 1199 O O . THR A 1 151 ? -17.278 -13.780 19.536 1.00 90.31 151 THR A O 1
ATOM 1202 N N . GLY A 1 152 ? -15.129 -14.376 19.373 1.00 89.31 152 GLY A N 1
ATOM 1203 C CA . GLY A 1 152 ? -15.103 -14.537 17.916 1.00 89.31 152 GLY A CA 1
ATOM 1204 C C . GLY A 1 152 ? -14.954 -13.226 17.131 1.00 89.31 152 GLY A C 1
ATOM 1205 O O . GLY A 1 152 ? -14.682 -13.271 15.930 1.00 89.31 152 GLY A O 1
ATOM 1206 N N . VAL A 1 153 ? -15.074 -12.066 17.784 1.00 89.25 153 VAL A N 1
ATOM 1207 C CA . VAL A 1 153 ? -15.017 -10.743 17.146 1.00 89.25 153 VAL A CA 1
ATOM 1208 C C . VAL A 1 153 ? -13.565 -10.289 16.986 1.00 89.25 153 VAL A C 1
ATOM 1210 O O . VAL A 1 153 ? -12.747 -10.417 17.896 1.00 89.25 153 VAL A O 1
ATOM 1213 N N . ALA A 1 154 ? -13.213 -9.771 15.808 1.00 91.19 154 ALA A N 1
ATOM 1214 C CA . ALA A 1 154 ? -11.881 -9.225 15.566 1.00 91.19 154 ALA A CA 1
ATOM 1215 C C . ALA A 1 154 ? -11.737 -7.847 16.231 1.00 91.19 154 ALA A C 1
ATOM 1217 O O . ALA A 1 154 ? -12.466 -6.921 15.893 1.00 91.19 154 ALA A O 1
ATOM 1218 N N . ILE A 1 155 ? -10.771 -7.715 17.143 1.00 93.12 155 ILE A N 1
ATOM 1219 C CA . ILE A 1 155 ? -10.461 -6.459 17.837 1.00 93.12 155 ILE A CA 1
ATOM 1220 C C . ILE A 1 155 ? -9.188 -5.863 17.212 1.00 93.12 155 ILE A C 1
ATOM 1222 O O . ILE A 1 155 ? -8.148 -6.530 17.230 1.00 93.12 155 ILE A O 1
ATOM 1226 N N . PRO A 1 156 ? -9.231 -4.646 16.641 1.00 91.94 156 PRO A N 1
ATOM 1227 C CA . PRO A 1 156 ? -8.035 -3.962 16.153 1.00 91.94 156 PRO A CA 1
ATOM 1228 C C . PRO A 1 156 ? -7.062 -3.642 17.296 1.00 91.94 156 PRO A C 1
ATOM 1230 O O . PRO A 1 156 ? -7.487 -3.255 18.378 1.00 91.94 156 PRO A O 1
ATOM 1233 N N . ALA A 1 157 ? -5.756 -3.756 17.051 1.00 93.06 157 ALA A N 1
ATOM 1234 C CA . ALA A 1 157 ? -4.703 -3.409 18.018 1.00 93.06 157 ALA A CA 1
ATOM 1235 C C . ALA A 1 157 ? -3.707 -2.373 17.460 1.00 93.06 157 ALA A C 1
ATOM 1237 O O . ALA A 1 157 ? -2.570 -2.290 17.914 1.00 93.06 157 ALA A O 1
ATOM 1238 N N . THR A 1 158 ? -4.119 -1.626 16.432 1.00 89.06 158 THR A N 1
ATOM 1239 C CA . THR A 1 158 ? -3.285 -0.656 15.704 1.00 89.06 158 THR A CA 1
ATOM 1240 C C . THR A 1 158 ? -3.197 0.701 16.391 1.00 89.06 158 THR A C 1
ATOM 1242 O O . THR A 1 158 ? -2.171 1.363 16.290 1.00 89.06 158 THR A O 1
ATOM 1245 N N . ASP A 1 159 ? -4.264 1.123 17.069 1.00 92.81 159 ASP A N 1
ATOM 1246 C CA . ASP A 1 159 ? -4.349 2.393 17.787 1.00 92.81 159 ASP A CA 1
ATOM 1247 C C . ASP A 1 159 ? -5.340 2.292 18.967 1.00 92.81 159 ASP A C 1
ATOM 1249 O O . ASP A 1 159 ? -6.272 1.479 18.903 1.00 92.81 159 ASP A O 1
ATOM 1253 N N . PRO A 1 160 ? -5.169 3.101 20.035 1.00 94.31 160 PRO A N 1
ATOM 1254 C CA . PRO A 1 160 ? -5.987 3.013 21.248 1.00 94.31 160 PRO A CA 1
ATOM 1255 C C . PRO A 1 160 ? -7.494 3.180 21.023 1.00 94.31 160 PRO A C 1
ATOM 1257 O O . PRO A 1 160 ? -8.287 2.479 21.649 1.00 94.31 160 PRO A O 1
ATOM 1260 N N . GLU A 1 161 ? -7.910 4.075 20.123 1.00 94.12 161 GLU A N 1
ATOM 1261 C CA . GLU A 1 161 ? -9.333 4.305 19.859 1.00 94.12 161 GLU A CA 1
ATOM 1262 C C . GLU A 1 161 ? -9.979 3.078 19.213 1.00 94.12 161 GLU A C 1
ATOM 1264 O O . GLU A 1 161 ? -10.979 2.560 19.720 1.00 94.12 161 GLU A O 1
ATOM 1269 N N . SER A 1 162 ? -9.401 2.590 18.110 1.00 93.94 162 SER A N 1
ATOM 1270 C CA . SER A 1 162 ? -9.915 1.407 17.412 1.00 93.94 162 SER A CA 1
ATOM 1271 C C . SER A 1 162 ? -9.937 0.179 18.327 1.00 93.94 162 SER A C 1
ATOM 1273 O O . SER A 1 162 ? -10.868 -0.624 18.257 1.00 93.94 162 SER A O 1
ATOM 1275 N N . PHE A 1 163 ? -8.950 0.055 19.219 1.00 95.94 163 PHE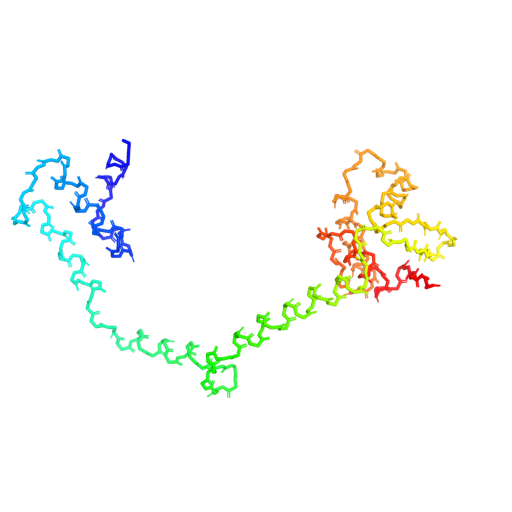 A N 1
ATOM 1276 C CA . PHE A 1 163 ? -8.887 -1.006 20.221 1.00 95.94 163 PHE A CA 1
ATOM 1277 C C . PHE A 1 163 ? -10.035 -0.936 21.234 1.00 95.94 163 PHE A C 1
ATOM 1279 O O . PHE A 1 163 ? -10.699 -1.947 21.475 1.00 95.94 163 PHE A O 1
ATOM 1286 N N . ILE A 1 164 ? -10.314 0.241 21.807 1.00 95.44 164 ILE A N 1
ATOM 1287 C CA . ILE A 1 164 ? -11.410 0.407 22.771 1.00 95.44 164 ILE A CA 1
ATOM 1288 C C . ILE A 1 164 ? -12.769 0.207 22.097 1.00 95.44 164 ILE A C 1
ATOM 1290 O O . ILE A 1 164 ? -13.608 -0.516 22.635 1.00 95.44 164 ILE A O 1
ATOM 1294 N N . ARG A 1 165 ? -12.983 0.773 20.903 1.00 94.44 165 ARG A N 1
ATOM 1295 C CA . ARG A 1 165 ? -14.232 0.580 20.146 1.00 94.44 165 ARG A CA 1
ATOM 1296 C C . ARG A 1 165 ? -14.447 -0.887 19.774 1.00 94.44 165 ARG A C 1
ATOM 1298 O O . ARG A 1 165 ? -15.496 -1.435 20.087 1.00 94.44 165 ARG A O 1
ATOM 1305 N N . GLY A 1 166 ? -13.428 -1.558 19.234 1.00 93.38 166 GLY A N 1
ATOM 1306 C CA . GLY A 1 166 ? -13.506 -2.989 18.923 1.00 93.38 166 GLY A CA 1
ATOM 1307 C C . GLY A 1 166 ? -13.727 -3.862 20.163 1.00 93.38 166 GLY A C 1
ATOM 1308 O O . GLY A 1 166 ? -14.453 -4.851 20.107 1.00 93.38 166 GLY A O 1
ATOM 1309 N N . SER A 1 167 ? -13.159 -3.479 21.310 1.00 94.31 167 SER A N 1
ATOM 1310 C CA . SER A 1 167 ? -13.407 -4.155 22.590 1.00 94.31 167 SER A CA 1
ATOM 1311 C C . SER A 1 167 ? -14.841 -3.948 23.092 1.00 94.31 167 SER A C 1
ATOM 1313 O O . SER A 1 167 ? -15.411 -4.859 23.695 1.00 94.31 167 SER A O 1
ATOM 1315 N N . ALA A 1 168 ? -15.440 -2.779 22.836 1.00 93.94 168 ALA A N 1
ATOM 1316 C CA . ALA A 1 168 ? -16.849 -2.514 23.121 1.00 93.94 168 ALA A CA 1
ATOM 1317 C C . ALA A 1 168 ? -17.771 -3.364 22.234 1.00 93.94 168 ALA A C 1
ATOM 1319 O O . ALA A 1 168 ? -18.701 -3.986 22.745 1.00 93.94 168 ALA A O 1
ATOM 1320 N N . ASP A 1 169 ? -17.467 -3.454 20.936 1.00 92.12 169 ASP A N 1
ATOM 1321 C CA . ASP A 1 169 ? -18.211 -4.274 19.970 1.00 92.12 169 ASP A CA 1
ATOM 1322 C C . ASP A 1 169 ? -18.119 -5.773 20.298 1.00 92.12 169 ASP A C 1
ATOM 1324 O O . ASP A 1 169 ? -19.091 -6.514 20.154 1.00 92.12 169 ASP A O 1
ATOM 1328 N N . ALA A 1 170 ? -16.969 -6.220 20.813 1.00 91.94 170 ALA A N 1
ATOM 1329 C CA . ALA A 1 170 ? -16.780 -7.567 21.352 1.00 91.94 170 ALA A CA 1
ATOM 1330 C C . ALA A 1 170 ? -17.491 -7.791 22.706 1.00 91.94 170 ALA A C 1
ATOM 1332 O O . ALA A 1 170 ? -17.495 -8.904 23.229 1.00 91.94 170 ALA A O 1
ATOM 1333 N N . GLY A 1 171 ? -18.086 -6.751 23.300 1.00 92.00 171 GLY A N 1
ATOM 1334 C CA . GLY A 1 171 ? -18.811 -6.823 24.569 1.00 92.00 171 GLY A CA 1
ATOM 1335 C C . GLY A 1 171 ? -17.925 -6.898 25.816 1.00 92.00 171 GLY A C 1
ATOM 1336 O O . GLY A 1 171 ? -18.433 -7.190 26.897 1.00 92.00 171 GLY A O 1
ATOM 1337 N N . LEU A 1 172 ? -16.620 -6.634 25.696 1.00 92.38 172 LEU A N 1
ATOM 1338 C CA . LEU A 1 172 ? -15.656 -6.714 26.805 1.00 92.38 172 LEU A CA 1
ATOM 1339 C C . LEU A 1 172 ? -15.698 -5.488 27.726 1.00 92.38 172 LEU A C 1
ATOM 1341 O O . LEU A 1 172 ? -15.281 -5.550 28.884 1.00 92.38 172 LEU A O 1
ATOM 1345 N N . LEU A 1 173 ? -16.196 -4.367 27.209 1.00 95.25 173 LEU A N 1
ATOM 1346 C CA . LEU A 1 173 ? -16.346 -3.105 27.922 1.00 95.25 173 LEU A CA 1
ATOM 1347 C C . LEU A 1 173 ? -17.531 -2.317 27.361 1.00 95.25 173 LEU A C 1
ATOM 1349 O O . LEU A 1 173 ? -18.126 -2.694 26.353 1.00 95.25 173 LEU A O 1
ATOM 1353 N N . ARG A 1 174 ? -17.876 -1.205 28.008 1.00 95.19 174 ARG A N 1
ATOM 1354 C CA . ARG A 1 174 ? -18.864 -0.244 27.505 1.00 95.19 174 ARG A CA 1
ATOM 1355 C C . ARG A 1 174 ? -18.277 1.157 27.506 1.00 95.19 174 ARG A C 1
ATOM 1357 O O . ARG A 1 174 ? -17.685 1.576 28.499 1.00 95.19 174 ARG A O 1
ATOM 1364 N N . ILE A 1 175 ? -18.482 1.876 26.409 1.00 94.06 175 ILE A N 1
ATOM 1365 C CA . ILE A 1 175 ? -18.175 3.303 26.302 1.00 94.06 175 ILE A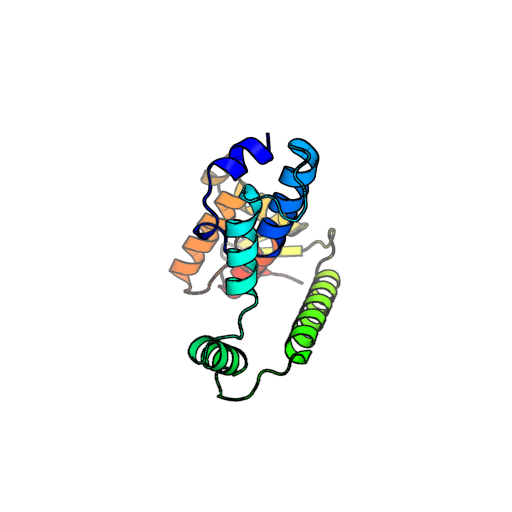 CA 1
ATOM 1366 C C . ILE A 1 175 ? -19.388 4.068 26.838 1.00 94.06 175 ILE A C 1
ATOM 1368 O O . ILE A 1 175 ? -20.519 3.810 26.425 1.00 94.06 175 ILE A O 1
ATOM 1372 N N . LEU A 1 176 ? -19.157 4.961 27.794 1.00 90.44 176 LEU A N 1
ATOM 1373 C CA . LEU A 1 176 ? -20.174 5.813 28.401 1.00 90.44 176 LEU A CA 1
ATOM 1374 C C . LEU A 1 176 ? -20.113 7.200 27.744 1.00 90.44 176 LEU A C 1
ATOM 1376 O O . LEU A 1 176 ? -19.022 7.746 27.568 1.00 90.44 176 LEU A O 1
ATOM 1380 N N . HIS A 1 177 ? -21.282 7.729 27.376 1.00 74.81 177 HIS A N 1
ATOM 1381 C CA . HIS A 1 177 ? -21.466 9.074 26.820 1.00 74.81 177 HIS A CA 1
ATOM 1382 C C . HIS A 1 177 ? -21.733 10.105 27.918 1.00 74.81 177 HIS A C 1
ATOM 1384 O O . HIS A 1 177 ? -22.358 9.727 28.939 1.00 74.81 177 HIS A O 1
#

pLDDT: mean 84.94, std 12.07, range [49.12, 96.31]

Radius of gyration: 28.12 Å; chains: 1; bounding box: 53×32×69 Å

Sequence (177 aa):
AALFHLERSAPADHCDGLAIWRLIELKKSVYRLQDDDPELVPWHHRLDEMAAEANPDDLLLAEIEAMGPNGQIRDPRQLELFGTLLTELQGMKTRSGGPGDIHRVSMLNGSTYVGTWEEIVQQMKDDAAEWVRRSLEQYMAAVAHRGRKETGVAIPATDPESFIRGSADAGLLRILH